Protein AF-A0A316B6M0-F1 (afdb_monomer)

Sequence (72 aa):
MNRADEIVLMQVRLVRLAVKTWNKSMQEIAGLFSVNGVYGYIREMYEEFHVQGDAANLEEVGVFLKSKGVVL

Secondary structure (DSSP, 8-state):
--HHHHHHHHHHHHHHHHHHHTT--HHHHHHHHHHTTHHHHHHHTHHHHHHH-HHHHHHHHHHHHHHTT---

Radius of gyration: 11.32 Å; Cα contacts (8 Å, |Δi|>4): 46; chains: 1; bounding box: 32×20×26 Å

Mean predicted aligned error: 2.03 Å

Foldseek 3Di:
DDLVVLLVVLVVLLLVVCCVPVVDDSVVSVVLCVVLVVSVVSSVCVVVSVPPDNVVSNVVSVVSSVVVVDDD

pLDDT: mean 97.25, std 3.33, range [72.62, 98.69]

Structure (mmCIF, N/CA/C/O backbone):
data_AF-A0A316B6M0-F1
#
_entry.id   AF-A0A316B6M0-F1
#
loop_
_atom_site.group_PDB
_atom_site.id
_ato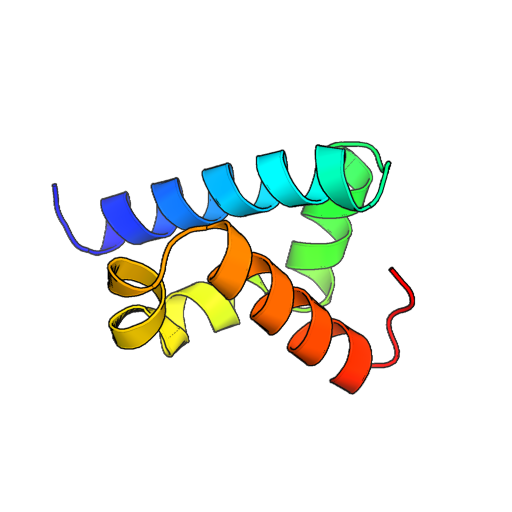m_site.type_symbol
_atom_site.label_atom_id
_atom_site.label_alt_id
_atom_site.label_comp_id
_atom_site.label_asym_id
_atom_site.label_entity_id
_atom_site.label_seq_id
_atom_site.pdbx_PDB_ins_code
_atom_site.Cartn_x
_atom_site.Cartn_y
_atom_site.Cartn_z
_atom_site.occupancy
_atom_site.B_iso_or_equiv
_atom_site.auth_seq_id
_atom_site.auth_comp_id
_atom_site.auth_asym_id
_atom_site.auth_atom_id
_atom_site.pdbx_PDB_model_num
ATOM 1 N N . MET A 1 1 ? 18.996 6.641 -5.820 1.00 72.62 1 MET A N 1
ATOM 2 C CA . MET A 1 1 ? 18.122 5.690 -5.104 1.00 72.62 1 MET A CA 1
ATOM 3 C C . MET A 1 1 ? 17.961 4.481 -6.005 1.00 72.62 1 MET A C 1
ATOM 5 O O . MET A 1 1 ? 17.964 4.684 -7.213 1.00 72.62 1 MET A O 1
ATOM 9 N N . ASN A 1 2 ? 17.957 3.258 -5.475 1.00 93.75 2 ASN A N 1
ATOM 10 C CA . ASN A 1 2 ? 17.721 2.068 -6.301 1.00 93.75 2 ASN A CA 1
ATOM 11 C C . ASN A 1 2 ? 16.245 1.633 -6.202 1.00 93.75 2 ASN A C 1
ATOM 13 O O . ASN A 1 2 ? 15.524 2.075 -5.307 1.00 93.75 2 ASN A O 1
ATOM 17 N N . ARG A 1 3 ? 15.821 0.721 -7.084 1.00 95.12 3 ARG A N 1
ATOM 18 C CA . ARG A 1 3 ? 14.444 0.201 -7.124 1.00 95.12 3 ARG A CA 1
ATOM 19 C C . ARG A 1 3 ? 13.964 -0.342 -5.774 1.00 95.12 3 ARG A C 1
ATOM 21 O O . ARG A 1 3 ? 12.804 -0.169 -5.413 1.00 95.12 3 ARG A O 1
ATOM 28 N N . ALA A 1 4 ? 14.830 -1.024 -5.025 1.00 96.12 4 ALA A N 1
ATOM 29 C CA . ALA A 1 4 ? 14.450 -1.598 -3.737 1.00 96.12 4 ALA A CA 1
ATOM 30 C C . ALA A 1 4 ? 14.150 -0.503 -2.701 1.00 96.12 4 ALA A C 1
ATOM 32 O O . ALA A 1 4 ? 13.140 -0.592 -2.003 1.00 96.12 4 ALA A O 1
ATOM 33 N N . ASP A 1 5 ? 14.966 0.552 -2.657 1.00 97.19 5 ASP A N 1
ATOM 34 C CA . ASP A 1 5 ? 14.743 1.713 -1.790 1.00 97.19 5 ASP A CA 1
ATOM 35 C C . ASP A 1 5 ? 13.439 2.443 -2.159 1.00 97.19 5 ASP A C 1
ATOM 37 O O . ASP A 1 5 ? 12.663 2.830 -1.285 1.00 97.19 5 ASP A O 1
ATOM 41 N N . GLU A 1 6 ? 13.165 2.595 -3.458 1.00 97.00 6 GLU A N 1
ATOM 42 C CA . GLU A 1 6 ? 11.939 3.216 -3.972 1.00 97.00 6 GLU A CA 1
ATOM 43 C C . GLU A 1 6 ? 10.690 2.426 -3.574 1.00 97.00 6 GLU A C 1
ATOM 45 O O . GLU A 1 6 ? 9.727 3.015 -3.080 1.00 97.00 6 GLU A O 1
ATOM 50 N N . ILE A 1 7 ? 10.724 1.095 -3.699 1.00 98.00 7 ILE A N 1
ATOM 51 C CA . ILE A 1 7 ? 9.635 0.214 -3.253 1.00 98.00 7 ILE A CA 1
ATOM 52 C C . ILE A 1 7 ? 9.389 0.371 -1.755 1.00 98.00 7 ILE A C 1
ATOM 54 O O . ILE A 1 7 ? 8.241 0.539 -1.344 1.00 98.00 7 ILE A O 1
ATOM 58 N N . VAL A 1 8 ? 10.439 0.347 -0.930 1.00 97.94 8 VAL A N 1
ATOM 59 C CA . VAL A 1 8 ? 10.292 0.502 0.526 1.00 97.94 8 VAL A CA 1
ATOM 60 C C . VAL A 1 8 ? 9.666 1.855 0.861 1.00 97.94 8 VAL A C 1
ATOM 62 O O . VAL A 1 8 ? 8.735 1.928 1.667 1.00 97.94 8 VAL A O 1
ATOM 65 N N . LEU A 1 9 ? 10.114 2.931 0.212 1.00 97.69 9 LEU A N 1
ATOM 66 C CA . LEU A 1 9 ? 9.533 4.256 0.410 1.00 97.69 9 LEU A CA 1
ATOM 67 C C . LEU A 1 9 ? 8.065 4.306 -0.022 1.00 97.69 9 LEU A C 1
ATOM 69 O O . LEU A 1 9 ? 7.248 4.844 0.724 1.00 97.69 9 LEU A O 1
ATOM 73 N N . MET A 1 10 ? 7.703 3.714 -1.163 1.00 97.62 10 MET A N 1
ATOM 74 C CA . MET A 1 10 ? 6.306 3.611 -1.600 1.00 97.62 10 MET A CA 1
ATOM 75 C C . MET A 1 10 ? 5.449 2.856 -0.587 1.00 97.62 10 MET A C 1
ATOM 77 O O . MET A 1 10 ? 4.397 3.350 -0.192 1.00 97.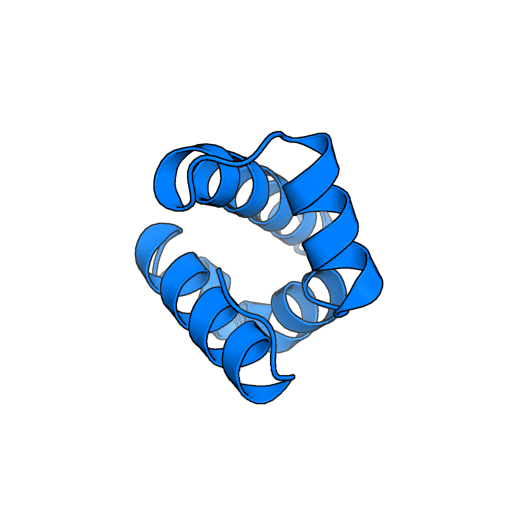62 10 MET A O 1
ATOM 81 N N . GLN A 1 11 ? 5.913 1.704 -0.099 1.00 98.31 11 GLN A N 1
ATOM 82 C CA . GLN A 1 11 ? 5.202 0.926 0.917 1.00 98.31 11 GLN A CA 1
ATOM 83 C C . GLN A 1 11 ? 4.953 1.755 2.186 1.00 98.31 11 GLN A C 1
ATOM 85 O O . GLN A 1 11 ? 3.830 1.794 2.687 1.00 98.31 11 GLN A O 1
ATOM 90 N N . VAL A 1 12 ? 5.962 2.488 2.672 1.00 98.25 12 VAL A N 1
ATOM 91 C CA . VAL A 1 12 ? 5.821 3.377 3.838 1.00 98.25 12 VAL A CA 1
ATOM 92 C C . VAL A 1 12 ? 4.827 4.509 3.570 1.00 98.25 12 VAL A C 1
ATOM 94 O O . VAL A 1 12 ? 3.997 4.815 4.433 1.00 98.25 12 VAL A O 1
ATOM 97 N N . ARG A 1 13 ? 4.894 5.150 2.396 1.00 98.31 13 ARG A N 1
ATOM 98 C CA . ARG A 1 13 ? 3.969 6.234 2.033 1.00 98.31 13 ARG A CA 1
ATOM 99 C C . ARG A 1 13 ? 2.530 5.732 1.941 1.00 98.31 13 ARG A C 1
ATOM 101 O O . ARG A 1 13 ? 1.644 6.364 2.514 1.00 98.31 13 ARG A O 1
ATOM 108 N N . LEU A 1 14 ? 2.309 4.570 1.328 1.00 98.62 14 LEU A N 1
ATOM 109 C CA . LEU A 1 14 ? 0.984 3.965 1.192 1.00 98.62 14 LEU A CA 1
ATOM 110 C C . LEU A 1 14 ? 0.391 3.546 2.530 1.00 98.62 14 LEU A C 1
ATOM 112 O O . LEU A 1 14 ? -0.779 3.818 2.776 1.00 98.62 14 LEU A O 1
ATOM 116 N N . VAL A 1 15 ? 1.192 2.977 3.432 1.00 98.69 15 VAL A N 1
ATOM 117 C CA . VAL A 1 15 ? 0.740 2.684 4.798 1.00 98.69 15 VAL A CA 1
ATOM 118 C C . VAL A 1 15 ? 0.293 3.970 5.505 1.00 98.69 15 VAL A C 1
ATOM 120 O O . VAL A 1 15 ? -0.799 4.027 6.067 1.00 98.69 15 VAL A O 1
ATOM 123 N N . ARG A 1 16 ? 1.099 5.040 5.451 1.00 98.50 16 ARG A N 1
ATOM 124 C CA . ARG A 1 16 ? 0.752 6.330 6.079 1.00 98.50 16 ARG A CA 1
ATOM 125 C C . ARG A 1 16 ? -0.497 6.963 5.472 1.00 98.50 16 ARG A C 1
ATOM 127 O O . ARG A 1 16 ? -1.263 7.592 6.201 1.00 98.50 16 ARG A O 1
ATOM 134 N N . LEU A 1 17 ? -0.684 6.834 4.161 1.00 98.69 17 LEU A N 1
ATOM 135 C CA . LEU A 1 17 ? -1.866 7.352 3.484 1.00 98.69 17 LEU A CA 1
ATOM 136 C C . LEU A 1 17 ? -3.106 6.532 3.856 1.00 98.69 17 LEU A C 1
ATOM 138 O O . LEU A 1 17 ? -4.106 7.118 4.245 1.00 98.69 17 LEU A O 1
ATOM 142 N N . ALA A 1 18 ? -3.018 5.202 3.850 1.00 98.56 18 ALA A N 1
ATOM 143 C CA . ALA A 1 18 ? -4.097 4.301 4.253 1.00 98.56 18 ALA A CA 1
ATOM 144 C C . ALA A 1 18 ? -4.578 4.554 5.690 1.00 98.56 18 ALA A C 1
ATOM 146 O O . ALA A 1 18 ? -5.781 4.605 5.927 1.00 98.56 18 ALA A O 1
ATOM 147 N N . VAL A 1 19 ? -3.655 4.791 6.633 1.00 98.62 19 VAL A N 1
ATOM 148 C CA . VAL A 1 19 ? -3.981 5.174 8.023 1.00 98.62 19 VAL A CA 1
ATOM 149 C C . VAL A 1 19 ? -4.914 6.384 8.058 1.00 98.62 19 VAL A C 1
ATOM 151 O O . VAL A 1 19 ? -5.924 6.371 8.758 1.00 98.62 19 VAL A O 1
ATOM 154 N N . LYS A 1 20 ? -4.603 7.419 7.270 1.00 98.19 20 LYS A N 1
ATOM 155 C CA . LYS A 1 20 ? -5.418 8.637 7.193 1.00 98.19 20 LYS A CA 1
ATOM 156 C C . LYS A 1 20 ? -6.736 8.396 6.456 1.00 98.19 20 LYS A C 1
ATOM 158 O O . LYS A 1 20 ? -7.775 8.843 6.923 1.00 98.19 20 LYS A O 1
ATOM 163 N N . THR A 1 21 ? -6.692 7.703 5.321 1.00 98.44 21 THR A N 1
ATOM 164 C CA . THR A 1 21 ? -7.841 7.529 4.421 1.00 98.44 21 THR A CA 1
ATOM 165 C C . THR A 1 21 ? -8.891 6.573 4.979 1.00 98.44 21 THR A C 1
ATOM 167 O O . THR A 1 21 ? -10.081 6.820 4.823 1.00 98.44 21 THR A O 1
ATOM 170 N N . TRP A 1 22 ? -8.474 5.487 5.632 1.00 98.00 22 TRP A N 1
ATOM 171 C CA . TRP A 1 22 ? -9.382 4.460 6.162 1.00 98.00 22 TRP A CA 1
ATOM 172 C C . TRP A 1 22 ? -9.599 4.572 7.673 1.00 98.00 22 TRP A C 1
ATOM 174 O O . TRP A 1 22 ? -10.286 3.737 8.257 1.00 98.00 22 TRP A O 1
ATOM 184 N N . ASN A 1 23 ? -9.024 5.603 8.305 1.00 97.75 23 ASN A N 1
ATOM 185 C CA . ASN A 1 23 ? -9.188 5.912 9.724 1.00 97.75 23 ASN A CA 1
ATOM 186 C C . ASN A 1 23 ? -8.908 4.702 10.642 1.00 97.75 23 ASN A C 1
ATOM 188 O O . ASN A 1 23 ? -9.683 4.398 11.548 1.00 97.75 23 ASN A O 1
ATOM 192 N N . LYS A 1 24 ? -7.802 3.992 10.378 1.00 96.94 24 LYS A N 1
ATOM 193 C CA . LYS A 1 24 ? -7.312 2.863 11.190 1.00 96.94 24 LYS A CA 1
ATOM 194 C C . LYS A 1 24 ? -5.920 3.161 11.731 1.00 96.94 24 LYS A C 1
ATOM 196 O O . LYS A 1 24 ? -5.191 3.979 11.172 1.00 96.94 24 LYS A O 1
ATOM 201 N N . SER A 1 25 ? -5.521 2.478 12.797 1.00 98.19 25 SER A N 1
ATOM 202 C CA . SER A 1 25 ? -4.174 2.607 13.349 1.00 98.19 25 SER A CA 1
ATOM 203 C C . SER A 1 25 ? -3.097 2.091 12.389 1.00 98.19 25 SER A C 1
ATOM 205 O O . SER A 1 25 ? -3.334 1.265 11.505 1.00 98.19 25 SER A O 1
ATOM 207 N N . MET A 1 26 ? -1.865 2.553 12.606 1.00 97.62 26 MET A N 1
ATOM 208 C CA . MET A 1 26 ? -0.681 2.084 11.881 1.00 97.62 26 MET A CA 1
ATOM 209 C C . MET A 1 26 ? -0.532 0.559 11.958 1.00 97.62 26 MET A C 1
ATOM 211 O O . MET A 1 26 ? -0.209 -0.084 10.963 1.00 97.62 26 MET A O 1
ATOM 215 N N . GLN A 1 27 ? -0.786 -0.016 13.133 1.00 97.81 27 GLN A N 1
ATOM 216 C CA . GLN A 1 27 ? -0.682 -1.446 13.395 1.00 97.81 27 GLN A CA 1
ATOM 217 C C . GLN A 1 27 ? -1.739 -2.234 12.617 1.00 97.81 27 GLN A C 1
ATOM 219 O O . GLN A 1 27 ? -1.408 -3.252 12.011 1.00 97.81 27 GLN A O 1
ATOM 224 N N . GLU A 1 28 ? -2.982 -1.747 12.582 1.00 98.12 28 GLU A N 1
ATOM 225 C CA . GLU A 1 28 ? -4.060 -2.370 11.807 1.00 98.12 28 GLU A CA 1
ATOM 226 C C . GLU A 1 28 ? -3.749 -2.359 10.310 1.00 98.12 28 GLU A C 1
ATOM 228 O O . GLU A 1 28 ? -3.874 -3.391 9.657 1.00 98.12 28 GLU A O 1
ATOM 233 N N . ILE A 1 29 ? -3.282 -1.229 9.769 1.00 98.56 29 ILE A N 1
ATOM 234 C CA . ILE A 1 29 ? -2.923 -1.128 8.348 1.00 98.56 29 ILE A CA 1
ATOM 235 C C . ILE A 1 29 ? -1.719 -2.007 8.012 1.00 98.56 29 ILE A C 1
ATOM 237 O O . ILE A 1 29 ? -1.755 -2.744 7.028 1.00 98.56 29 ILE A O 1
ATOM 241 N N . ALA A 1 30 ? -0.662 -1.968 8.824 1.00 97.88 30 ALA A N 1
ATOM 242 C CA . ALA A 1 30 ? 0.525 -2.780 8.587 1.00 97.88 30 ALA A CA 1
ATOM 243 C C . ALA A 1 30 ? 0.202 -4.282 8.640 1.00 97.88 30 ALA A C 1
ATOM 245 O O . ALA A 1 30 ? 0.682 -5.044 7.796 1.00 97.88 30 ALA A O 1
ATOM 246 N N . GLY A 1 31 ? -0.642 -4.692 9.593 1.00 98.25 31 GLY A N 1
ATOM 247 C CA . GLY A 1 31 ? -1.153 -6.055 9.701 1.00 98.25 31 GLY A CA 1
ATOM 248 C C . GLY A 1 31 ? -2.009 -6.441 8.498 1.00 98.25 31 GLY A C 1
ATOM 249 O O . GLY A 1 31 ? -1.767 -7.480 7.887 1.00 98.25 31 GLY A O 1
ATOM 250 N N . LEU A 1 32 ? -2.942 -5.574 8.097 1.00 98.38 32 LEU A N 1
ATOM 251 C CA . LEU A 1 32 ? -3.798 -5.779 6.931 1.00 98.38 32 LEU A CA 1
ATOM 252 C C . L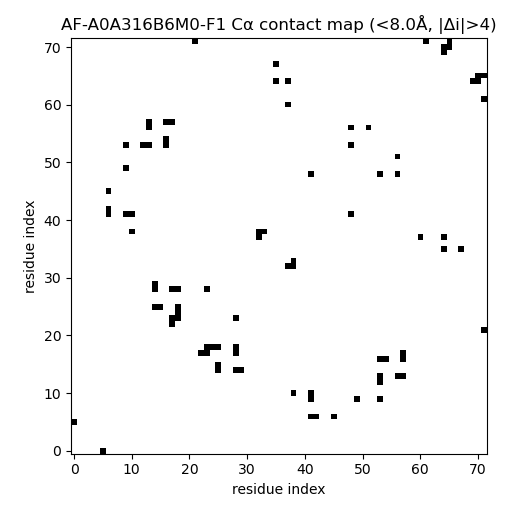EU A 1 32 ? -2.976 -5.969 5.651 1.00 98.38 32 LEU A C 1
ATOM 254 O O . LEU A 1 32 ? -3.221 -6.915 4.901 1.00 98.38 32 LEU A O 1
ATOM 258 N N . PHE A 1 33 ? -1.991 -5.099 5.418 1.00 98.50 33 PHE A N 1
ATOM 259 C CA . PHE A 1 33 ? -1.111 -5.164 4.252 1.00 98.50 33 PHE A CA 1
ATOM 260 C C . PHE A 1 33 ? -0.258 -6.431 4.254 1.00 98.50 33 PHE A C 1
ATOM 262 O O . PHE A 1 33 ? -0.087 -7.052 3.206 1.00 98.50 33 PHE A O 1
ATOM 269 N N . SER A 1 34 ? 0.243 -6.833 5.424 1.00 98.19 34 SER A N 1
ATOM 270 C CA . SER A 1 34 ? 1.035 -8.052 5.583 1.00 98.19 34 SER A CA 1
ATOM 271 C C . SER A 1 34 ? 0.207 -9.307 5.292 1.00 98.19 34 SER A C 1
ATOM 273 O O . SER A 1 34 ? 0.535 -10.063 4.379 1.00 98.19 34 SER A O 1
ATOM 275 N N . VAL A 1 35 ? -0.918 -9.484 5.997 1.00 98.31 35 VAL A N 1
ATOM 276 C CA . VAL A 1 35 ? -1.792 -10.668 5.890 1.00 98.31 35 VAL A CA 1
ATOM 277 C C . VAL A 1 35 ? -2.334 -10.843 4.473 1.00 98.31 35 VAL A C 1
ATOM 279 O O . VAL A 1 35 ? -2.455 -11.965 3.989 1.00 98.31 35 VAL A O 1
ATOM 282 N N . ASN A 1 36 ? -2.620 -9.739 3.780 1.00 98.38 36 ASN A N 1
ATOM 283 C CA . ASN A 1 36 ? -3.168 -9.774 2.428 1.00 98.38 36 ASN A CA 1
ATOM 284 C C . ASN A 1 36 ? -2.105 -9.643 1.329 1.00 98.38 36 ASN A C 1
ATOM 286 O O . ASN A 1 36 ? -2.469 -9.497 0.164 1.00 98.38 36 ASN A O 1
ATOM 290 N N . GLY A 1 37 ? -0.807 -9.695 1.639 1.00 98.31 37 GLY A N 1
ATOM 291 C CA . GLY A 1 37 ? 0.257 -9.678 0.627 1.00 98.31 37 GLY A CA 1
ATOM 292 C C . GLY A 1 37 ? 0.361 -8.378 -0.183 1.00 98.31 3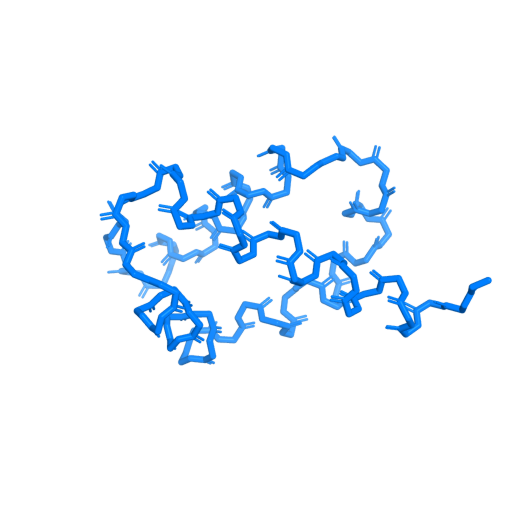7 GLY A C 1
ATOM 293 O O . GLY A 1 37 ? 0.884 -8.389 -1.295 1.00 98.31 37 GLY A O 1
ATOM 294 N N . VAL A 1 38 ? -0.110 -7.252 0.358 1.00 98.62 38 VAL A N 1
ATOM 295 C CA . VAL A 1 38 ? -0.085 -5.940 -0.316 1.00 98.62 38 VAL A CA 1
ATOM 296 C 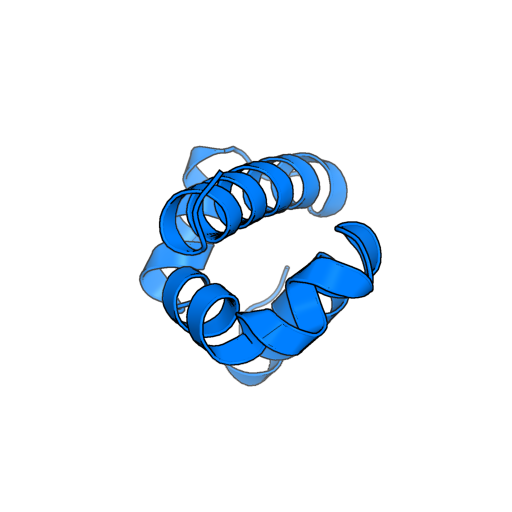C . VAL A 1 38 ? 1.347 -5.488 -0.606 1.00 98.62 38 VAL A C 1
ATOM 298 O O . VAL A 1 38 ? 1.614 -4.905 -1.649 1.00 98.62 38 VAL A O 1
ATOM 301 N N . TYR A 1 39 ? 2.304 -5.795 0.273 1.00 98.50 39 TYR A N 1
ATOM 302 C CA . TYR A 1 39 ? 3.709 -5.443 0.039 1.00 98.50 39 TYR A CA 1
ATOM 303 C C . TYR A 1 39 ? 4.310 -6.155 -1.179 1.00 98.50 39 TYR A C 1
ATOM 305 O O . TYR A 1 39 ? 5.127 -5.563 -1.885 1.00 98.50 39 TYR A O 1
ATOM 313 N N . GLY A 1 40 ? 3.899 -7.405 -1.420 1.00 98.31 40 GLY A N 1
ATOM 314 C CA . GLY A 1 40 ? 4.263 -8.156 -2.621 1.00 98.31 40 GLY A CA 1
ATOM 315 C C . GLY A 1 40 ? 3.624 -7.541 -3.860 1.00 98.31 40 GLY A C 1
ATOM 316 O O . GLY A 1 40 ? 4.333 -7.227 -4.808 1.00 98.31 40 GLY A O 1
ATOM 317 N N . TYR A 1 41 ? 2.328 -7.237 -3.784 1.00 98.56 41 TYR A N 1
ATOM 318 C CA . TYR A 1 41 ? 1.597 -6.564 -4.859 1.00 98.56 41 TYR A CA 1
ATOM 319 C C . TYR A 1 41 ? 2.242 -5.227 -5.270 1.00 98.56 41 TYR A C 1
ATOM 321 O O . TYR A 1 41 ? 2.505 -5.009 -6.445 1.00 98.56 41 TYR A O 1
ATOM 329 N N . ILE A 1 42 ? 2.618 -4.371 -4.310 1.00 98.25 42 ILE A N 1
ATOM 330 C CA . ILE A 1 42 ? 3.322 -3.100 -4.587 1.00 98.25 42 ILE A CA 1
ATOM 331 C C . ILE A 1 42 ? 4.664 -3.329 -5.304 1.00 98.25 42 ILE A C 1
ATOM 333 O O . ILE A 1 42 ? 5.091 -2.503 -6.106 1.00 98.25 42 ILE A O 1
ATOM 337 N N . ARG A 1 43 ? 5.364 -4.428 -4.998 1.00 98.12 43 ARG A N 1
ATOM 338 C CA . ARG A 1 43 ? 6.628 -4.778 -5.662 1.00 98.12 43 ARG A CA 1
ATOM 339 C C . ARG A 1 43 ? 6.393 -5.263 -7.092 1.00 98.12 43 ARG A C 1
ATOM 341 O O . ARG A 1 4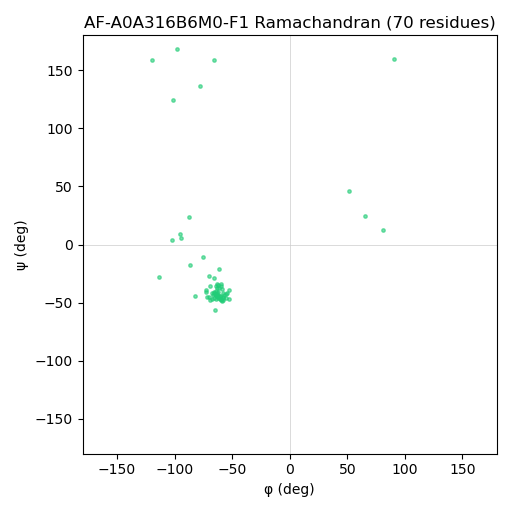3 ? 7.194 -4.935 -7.960 1.00 98.12 43 ARG A O 1
ATOM 348 N N . GLU A 1 44 ? 5.351 -6.058 -7.310 1.00 98.25 44 GLU A N 1
ATOM 349 C CA . GLU A 1 44 ? 4.976 -6.573 -8.631 1.00 98.25 44 GLU A CA 1
ATOM 350 C C . GLU A 1 44 ? 4.526 -5.439 -9.559 1.00 98.25 44 GLU A C 1
ATOM 352 O O . GLU A 1 44 ? 4.987 -5.371 -10.692 1.00 98.25 44 GLU A O 1
ATOM 357 N N . MET A 1 45 ? 3.743 -4.491 -9.037 1.00 97.75 45 MET A N 1
ATOM 358 C CA . MET A 1 45 ? 3.206 -3.334 -9.768 1.00 97.75 45 MET A CA 1
ATOM 359 C C . MET A 1 45 ? 4.150 -2.122 -9.784 1.00 97.75 45 MET A C 1
ATOM 361 O O . MET A 1 45 ? 3.712 -0.977 -9.882 1.00 97.75 45 MET A O 1
ATOM 365 N N . TYR A 1 46 ? 5.460 -2.335 -9.612 1.00 97.44 46 TYR A N 1
ATOM 366 C CA . TYR A 1 46 ? 6.421 -1.237 -9.472 1.00 97.44 46 TYR A CA 1
ATOM 367 C C . TYR A 1 46 ? 6.389 -0.273 -10.668 1.00 97.44 46 TYR A C 1
ATOM 369 O O . TYR A 1 46 ? 6.431 0.941 -10.467 1.00 97.44 46 TYR A O 1
ATOM 377 N N . GLU A 1 47 ? 6.325 -0.800 -11.895 1.00 97.19 47 GLU A N 1
ATOM 378 C CA . GLU A 1 47 ? 6.394 0.003 -13.124 1.00 97.19 47 GLU A CA 1
ATOM 379 C C . GLU A 1 47 ? 5.216 0.983 -13.239 1.00 97.19 47 GLU A C 1
ATOM 381 O O . GLU A 1 47 ? 5.389 2.114 -13.682 1.00 97.19 47 GLU A O 1
ATOM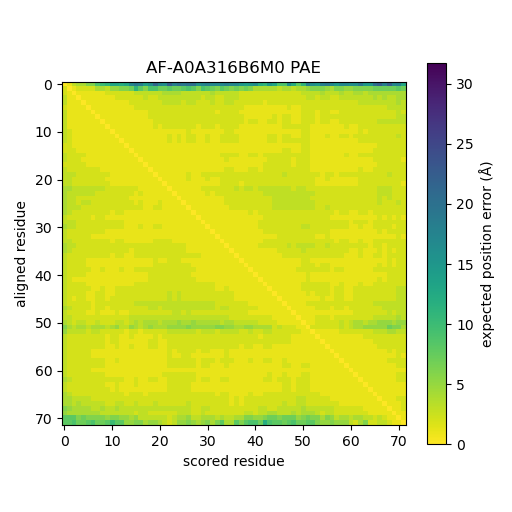 386 N N . GLU A 1 48 ? 4.036 0.605 -12.761 1.00 97.00 48 GLU A N 1
ATOM 387 C CA . GLU A 1 48 ? 2.870 1.484 -12.713 1.00 97.00 48 GLU A CA 1
ATOM 388 C C . GLU A 1 48 ? 2.909 2.397 -11.477 1.00 97.00 48 GLU A C 1
ATOM 390 O O . GLU A 1 48 ? 2.683 3.610 -11.557 1.00 97.00 48 GLU A O 1
ATOM 395 N N . PHE A 1 49 ? 3.253 1.836 -10.315 1.00 97.19 49 PHE A N 1
ATOM 396 C CA . PHE A 1 49 ? 3.120 2.539 -9.039 1.00 97.19 49 PHE A CA 1
ATOM 397 C C . PHE A 1 49 ? 4.115 3.689 -8.880 1.00 97.19 49 PHE A C 1
ATOM 399 O O . PHE A 1 49 ? 3.821 4.665 -8.180 1.00 97.19 49 PHE A O 1
ATOM 406 N N . HIS A 1 50 ? 5.278 3.612 -9.534 1.00 95.75 50 HIS A N 1
ATOM 407 C CA . HIS A 1 50 ? 6.286 4.666 -9.444 1.00 95.75 50 HIS A CA 1
ATOM 408 C C . HIS A 1 50 ? 5.943 5.927 -10.259 1.00 95.75 50 HIS A C 1
ATOM 410 O O . HIS A 1 50 ? 6.592 6.953 -10.048 1.00 95.75 50 HIS A O 1
ATOM 416 N N . VAL A 1 51 ? 4.920 5.893 -11.130 1.00 95.94 51 VAL A N 1
ATOM 417 C CA . VAL A 1 51 ? 4.543 7.037 -11.989 1.00 95.94 51 VAL A CA 1
ATOM 418 C C . VAL A 1 51 ? 3.181 7.666 -11.671 1.00 95.94 51 VAL A C 1
ATOM 420 O O . VAL A 1 51 ? 3.014 8.861 -11.904 1.00 95.94 51 VAL A O 1
ATOM 423 N N . GLN A 1 52 ? 2.214 6.921 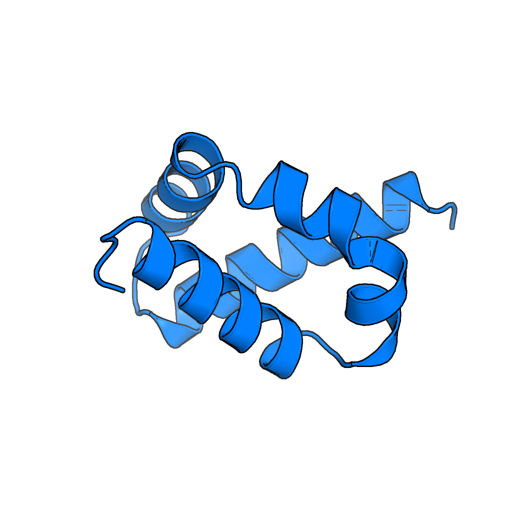-11.122 1.00 95.00 52 GLN A N 1
ATOM 424 C CA . GLN A 1 52 ? 0.830 7.413 -10.965 1.00 95.00 52 GLN A CA 1
ATOM 425 C C . GLN A 1 52 ? 0.546 8.209 -9.676 1.00 95.00 52 GLN A C 1
ATOM 427 O O . GLN A 1 52 ? -0.433 8.951 -9.594 1.00 95.00 52 GLN A O 1
ATOM 432 N N . GLY A 1 53 ? 1.418 8.091 -8.672 1.00 96.62 53 GLY A N 1
ATOM 433 C CA . GLY A 1 53 ? 1.299 8.793 -7.392 1.00 96.62 53 GLY A CA 1
ATOM 434 C C . GLY A 1 53 ? 0.513 8.032 -6.316 1.00 96.62 53 GLY A C 1
ATOM 435 O O . GLY A 1 53 ? -0.271 7.124 -6.581 1.00 96.62 53 GLY A O 1
ATOM 436 N N . ASP A 1 54 ? 0.736 8.416 -5.055 1.00 98.00 54 ASP A N 1
ATOM 437 C CA . ASP A 1 54 ? 0.320 7.612 -3.896 1.00 98.00 54 ASP A CA 1
ATOM 438 C C . ASP A 1 54 ? -1.211 7.477 -3.740 1.00 98.00 54 ASP A C 1
ATOM 440 O O . ASP A 1 54 ? -1.676 6.470 -3.212 1.00 98.00 54 ASP A O 1
ATOM 444 N N . ALA A 1 55 ? -2.003 8.459 -4.190 1.00 98.19 55 ALA A N 1
ATOM 445 C CA . ALA A 1 55 ? -3.465 8.399 -4.096 1.00 98.19 55 ALA A CA 1
ATOM 446 C C . ALA A 1 55 ? -4.064 7.335 -5.031 1.00 98.19 55 ALA A C 1
ATOM 448 O O . ALA A 1 55 ? -4.849 6.506 -4.573 1.00 98.19 55 ALA A O 1
ATOM 449 N N . ALA A 1 56 ? -3.640 7.3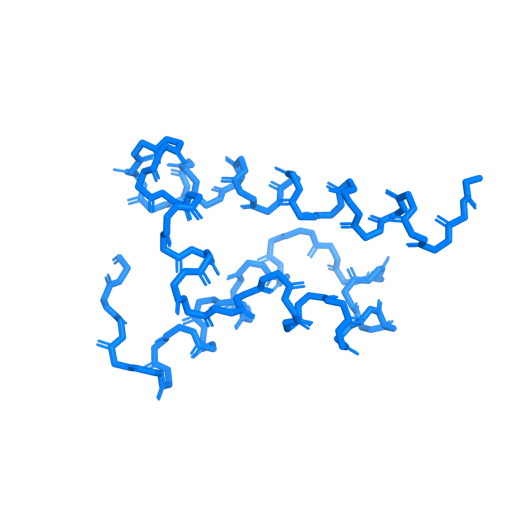19 -6.300 1.00 98.31 56 ALA A N 1
ATOM 450 C CA . ALA A 1 56 ? -4.041 6.306 -7.277 1.00 98.31 56 ALA A CA 1
ATOM 451 C C . ALA A 1 56 ? -3.549 4.910 -6.862 1.00 98.31 56 ALA A C 1
ATOM 453 O O . ALA A 1 56 ? -4.323 3.956 -6.824 1.00 98.31 56 ALA A O 1
ATOM 454 N N . ASN A 1 57 ? -2.295 4.815 -6.406 1.00 98.44 57 ASN A N 1
ATOM 455 C CA . ASN A 1 57 ? -1.741 3.581 -5.843 1.00 98.44 57 ASN A CA 1
ATOM 456 C C . ASN A 1 57 ? -2.586 3.038 -4.677 1.00 98.44 57 ASN A C 1
ATOM 458 O O . ASN A 1 57 ? -2.810 1.832 -4.574 1.00 98.44 57 ASN A O 1
ATOM 462 N N . LEU A 1 58 ? -3.048 3.906 -3.768 1.00 98.62 58 LEU A N 1
ATOM 463 C CA . LEU A 1 58 ? -3.869 3.477 -2.636 1.00 98.62 58 LEU A CA 1
ATOM 464 C C . LEU A 1 58 ? -5.261 3.007 -3.075 1.00 98.62 58 LEU A C 1
ATOM 466 O O . LEU A 1 58 ? -5.795 2.068 -2.481 1.00 98.62 58 LEU A O 1
ATOM 470 N N . GLU A 1 59 ? -5.846 3.635 -4.094 1.00 98.38 59 GLU A N 1
ATOM 471 C CA . GLU A 1 59 ? -7.107 3.181 -4.684 1.00 98.38 59 GLU A CA 1
ATOM 472 C C . GLU A 1 59 ? -6.966 1.764 -5.254 1.00 98.38 59 GLU A C 1
ATOM 474 O O . GLU A 1 59 ? -7.762 0.887 -4.910 1.00 98.38 59 GLU A O 1
ATOM 479 N N . GLU A 1 60 ? -5.900 1.501 -6.013 1.00 98.44 60 GLU A N 1
ATOM 480 C CA . GLU A 1 60 ? -5.589 0.165 -6.529 1.00 98.44 60 GLU A CA 1
ATOM 481 C C . GLU A 1 60 ? -5.360 -0.866 -5.421 1.00 98.44 60 GLU A C 1
ATOM 483 O O . GLU A 1 60 ? -5.910 -1.969 -5.470 1.00 98.44 60 GLU A O 1
ATOM 488 N N . VAL A 1 61 ? -4.610 -0.511 -4.374 1.00 98.56 61 VAL A N 1
ATOM 489 C CA . VAL A 1 61 ? -4.457 -1.370 -3.190 1.00 98.56 61 VAL A CA 1
ATOM 490 C C . VAL A 1 61 ? -5.819 -1.659 -2.552 1.00 98.56 61 VAL A C 1
ATOM 492 O O . VAL A 1 61 ? -6.072 -2.781 -2.110 1.00 98.56 61 VAL A O 1
ATOM 495 N N . GLY A 1 62 ? -6.721 -0.678 -2.522 1.00 98.50 62 GLY A N 1
ATOM 496 C CA . GLY A 1 62 ? -8.079 -0.859 -2.026 1.00 98.50 62 GLY A CA 1
ATOM 497 C C . GLY A 1 62 ? -8.902 -1.832 -2.877 1.00 98.50 62 GLY A C 1
ATOM 498 O O . GLY A 1 62 ? -9.597 -2.687 -2.326 1.00 98.50 62 GLY A O 1
ATOM 499 N N . VAL A 1 63 ? -8.800 -1.748 -4.206 1.00 98.38 63 VAL A N 1
ATOM 500 C CA . VAL A 1 63 ? -9.425 -2.701 -5.142 1.00 98.38 63 VAL A CA 1
ATOM 501 C C . VAL A 1 63 ? -8.858 -4.106 -4.944 1.00 98.38 63 VAL A C 1
ATOM 503 O O . VAL A 1 63 ? -9.621 -5.065 -4.806 1.00 98.38 63 VAL A O 1
ATOM 506 N N . PHE A 1 64 ? -7.534 -4.230 -4.838 1.00 98.50 64 PHE A N 1
ATOM 507 C CA . PHE A 1 64 ? -6.859 -5.494 -4.561 1.00 98.50 64 PHE A CA 1
ATOM 508 C C . PHE A 1 64 ? -7.341 -6.124 -3.247 1.00 98.50 64 PHE A C 1
ATOM 510 O O . PHE A 1 64 ? -7.691 -7.303 -3.218 1.00 98.50 64 PHE A O 1
ATOM 517 N N . LEU A 1 65 ? -7.449 -5.346 -2.168 1.00 98.44 65 LEU A N 1
ATOM 518 C CA . LEU A 1 65 ? -7.957 -5.822 -0.878 1.00 98.44 65 LEU A CA 1
ATOM 519 C C . LEU A 1 65 ? -9.430 -6.255 -0.955 1.00 98.44 65 LEU A C 1
ATOM 521 O O . LEU A 1 65 ? -9.780 -7.327 -0.458 1.00 98.44 65 LEU A O 1
ATOM 525 N N . LYS A 1 66 ? -10.285 -5.486 -1.637 1.00 98.12 66 LYS A N 1
ATOM 526 C CA . LYS A 1 66 ? -11.694 -5.858 -1.860 1.00 98.12 66 LYS A CA 1
ATOM 527 C C . LYS A 1 66 ? -11.830 -7.154 -2.659 1.00 98.12 66 LYS A C 1
ATOM 529 O O . LYS A 1 66 ? -12.687 -7.969 -2.331 1.00 98.12 66 LYS A O 1
ATOM 534 N N . SER A 1 67 ? -10.958 -7.394 -3.644 1.00 97.88 67 SER A N 1
ATOM 535 C CA . SER A 1 67 ? -10.931 -8.660 -4.397 1.00 97.88 67 SER A CA 1
ATOM 536 C C . SER A 1 67 ? -10.629 -9.882 -3.513 1.00 97.88 67 SER A C 1
ATOM 538 O O . SER A 1 67 ? -11.000 -11.001 -3.854 1.00 97.88 67 SER A O 1
ATOM 540 N N . LYS A 1 68 ? -10.018 -9.659 -2.340 1.00 97.12 68 LYS A N 1
ATOM 541 C CA . LYS A 1 68 ? -9.743 -10.670 -1.307 1.00 97.12 68 LYS A CA 1
ATOM 542 C C . LYS A 1 68 ? -10.822 -10.750 -0.222 1.00 97.12 68 LYS A C 1
ATOM 544 O O . LYS A 1 68 ? -10.648 -11.473 0.754 1.00 97.12 68 LYS A O 1
ATOM 549 N N . GLY A 1 69 ? -11.923 -10.012 -0.367 1.00 97.25 69 GLY A N 1
ATOM 550 C CA . GLY A 1 69 ? -13.021 -9.981 0.602 1.00 97.25 69 GLY A CA 1
ATOM 551 C C . GLY A 1 69 ? -12.784 -9.071 1.811 1.00 97.25 69 GLY A C 1
ATOM 552 O O . GLY A 1 69 ? -13.532 -9.149 2.783 1.00 97.25 69 GLY A O 1
ATOM 553 N N . VAL A 1 70 ? -11.766 -8.204 1.779 1.00 96.81 70 VAL A N 1
ATOM 554 C CA . VAL A 1 70 ? -11.512 -7.229 2.850 1.00 96.81 70 VAL A CA 1
ATOM 555 C C . VAL A 1 70 ? -12.472 -6.044 2.734 1.00 96.81 70 VAL A C 1
ATOM 557 O O . VAL A 1 70 ? -12.656 -5.478 1.655 1.00 96.81 70 VAL A O 1
ATOM 560 N N . VAL A 1 71 ? -13.014 -5.613 3.875 1.00 91.81 71 VAL A N 1
ATOM 561 C CA . VAL A 1 71 ? -13.762 -4.355 4.019 1.00 91.81 71 VAL A CA 1
ATOM 562 C C . VAL A 1 71 ? -12.848 -3.308 4.662 1.00 91.81 71 VAL A C 1
ATOM 564 O O . VAL A 1 71 ? -12.264 -3.565 5.716 1.00 91.81 71 VAL A O 1
ATOM 567 N N . LEU A 1 72 ? -12.692 -2.159 3.997 1.00 88.56 72 LEU A N 1
ATOM 568 C CA . LEU A 1 72 ? -11.776 -1.073 4.378 1.00 88.56 72 LEU A CA 1
ATOM 569 C C . LEU A 1 72 ? -12.476 -0.039 5.255 1.00 88.56 72 LEU A C 1
ATOM 571 O O . LEU A 1 72 ? -13.596 0.369 4.886 1.00 88.56 72 LEU A O 1
#

Solvent-accessible surface area (backbone atoms only — not comparable to full-atom values): 4193 Å² total; per-residue (Å²): 135,53,72,69,57,51,47,53,51,49,54,54,51,42,49,59,46,46,24,66,75,60,72,45,53,68,66,57,46,54,46,51,33,57,80,68,44,44,66,56,49,55,59,74,44,37,84,57,51,78,73,68,41,67,70,57,45,45,52,52,52,49,52,56,40,41,76,72,72,50,85,122